Protein AF-A0A2W5TBQ1-F1 (afdb_monomer)

Foldseek 3Di:
DEEEFAQQQLEPVVLVVCLVDPDPVVCVVVVHDRSVCRRHPPDCLVPPVPPSHAHRPPHQAYEYENDADCDWDDGHRYIYQRPPCVNPVDHGDDDPVVD

Sequence (99 aa):
GFVHGHIEQNNWDEFKSILNNFDQAQHIIKKERLPIELAMWGRDRLDEENQQYAHVSGVDAVIMGHTVTQRPCKRDNCYWIDTGAVHWGTMTILDLSLI

Secondary structure (DSSP, 8-state):
-EEES--TTSBHHHHHHHHHH--HHHHHHHTPPPHHHHHHH--GGG-TT-TT----BT-SEEEE-SS--SS-EEETTEEE----HHHHS------GGG-

Nearest PDB structures (foldseek):
  1g5b-assembly2_B  TM=7.429E-01  e=5.067E-05  Lambdavirus lambda
  8dzk-assembly5_E  TM=2.682E-01  e=1.601E+00  Entamoeba histolytica
  5k78-assembly3_C  TM=2.591E-01  e=2.231E+00  Entamoeba histolytica
  5uki-assembly1_A  TM=2.673E-01  e=3.795E+00  Entamoeba histolytica
  4pei-assembly1_A  TM=2.666E-01  e=3.551E+00  Entamoeba histolytica

InterPro domains:
  IPR029052 Metallo-dependent phosphatase-like [G3DSA:3.60.21.10] (1-97)
  IPR029052 Metallo-dependent phosphatase-like [SSF56300] (2-96)

Organism: Acinetobacter johnsonii (NCBI:txid40214)

Radius of gyration: 14.41 Å; Cα contacts (8 Å, |Δi|>4): 150; chains: 1; bounding box: 35×37×30 Å

pLDDT: mean 94.77, s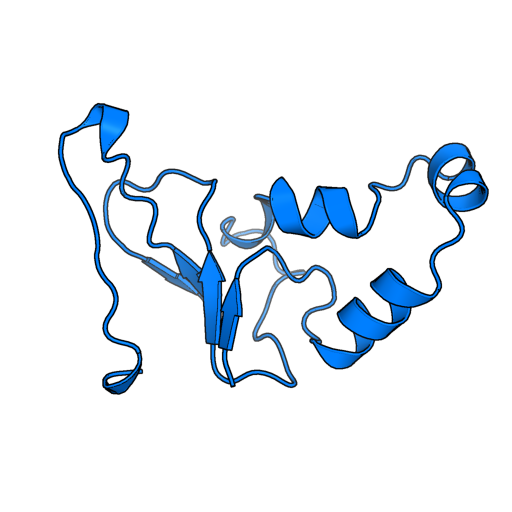td 3.7, range [83.88, 98.56]

Mean predicted aligned error: 3.13 Å

Solvent-accessible surface area (backbone atoms only — not comparable to full-atom values): 5968 Å² total; per-residue (Å²): 98,74,48,78,41,42,70,86,72,33,29,49,64,58,41,51,50,47,63,74,66,65,55,69,68,59,31,60,74,72,69,47,81,50,62,68,52,36,26,70,68,57,62,66,77,73,41,84,82,48,76,89,56,64,58,44,42,89,41,68,35,32,41,31,54,88,56,70,35,95,54,75,48,74,56,79,41,36,36,38,46,29,33,36,39,93,80,71,70,41,77,64,82,84,68,70,90,79,109

Structure (mmCIF, N/CA/C/O backbone):
data_AF-A0A2W5TBQ1-F1
#
_entry.id   AF-A0A2W5TBQ1-F1
#
loop_
_atom_site.group_PDB
_atom_site.id
_atom_site.type_symbol
_atom_site.label_atom_id
_atom_site.label_alt_id
_atom_site.label_comp_id
_atom_site.label_asym_id
_atom_site.label_entity_id
_atom_site.label_seq_id
_atom_site.pdbx_PDB_ins_code
_atom_site.Cartn_x
_atom_site.Cartn_y
_atom_site.Cartn_z
_atom_site.occupancy
_atom_site.B_iso_or_equiv
_atom_site.auth_seq_id
_atom_site.auth_comp_id
_atom_site.auth_asym_id
_atom_site.auth_atom_id
_atom_site.pdbx_PDB_model_num
ATOM 1 N N . GLY A 1 1 ? -11.378 -8.664 -3.500 1.00 92.62 1 GLY A N 1
ATOM 2 C CA . GLY A 1 1 ? -11.006 -7.626 -4.481 1.00 92.62 1 GLY A CA 1
ATOM 3 C C . GLY A 1 1 ? -9.715 -6.946 -4.063 1.00 92.62 1 GLY A C 1
ATOM 4 O O . GLY A 1 1 ? -9.255 -7.180 -2.953 1.00 92.62 1 GLY A O 1
ATOM 5 N N . PHE A 1 2 ? -9.152 -6.092 -4.917 1.00 95.50 2 PHE A N 1
ATOM 6 C CA . PHE A 1 2 ? -7.928 -5.334 -4.630 1.00 95.50 2 PHE A CA 1
ATOM 7 C C . PHE A 1 2 ? -8.178 -3.825 -4.672 1.00 95.50 2 PHE A C 1
ATOM 9 O O . PHE A 1 2 ? -9.124 -3.363 -5.315 1.00 95.50 2 PHE A O 1
ATOM 16 N N . VAL A 1 3 ? -7.319 -3.062 -4.000 1.00 96.88 3 VAL A N 1
ATOM 17 C CA . VAL A 1 3 ? -7.342 -1.591 -4.002 1.00 96.88 3 VAL A CA 1
ATOM 18 C C . VAL A 1 3 ? -5.941 -1.031 -4.216 1.00 96.88 3 VAL A C 1
ATOM 20 O O . VAL A 1 3 ? -4.954 -1.721 -3.970 1.00 96.88 3 VAL A O 1
ATOM 23 N N . HIS A 1 4 ? -5.850 0.218 -4.671 1.00 96.88 4 HIS A N 1
ATOM 24 C CA . HIS A 1 4 ? -4.587 0.941 -4.793 1.00 96.88 4 HIS A CA 1
ATOM 25 C C . HIS A 1 4 ? -4.593 2.165 -3.879 1.00 96.88 4 HIS A C 1
ATOM 27 O O . HIS A 1 4 ? -5.509 2.983 -3.962 1.00 96.88 4 HIS A O 1
ATOM 33 N N . GLY A 1 5 ? -3.570 2.288 -3.034 1.00 96.44 5 GLY A N 1
ATOM 34 C CA . GLY A 1 5 ? -3.418 3.393 -2.086 1.00 96.44 5 GLY A CA 1
ATOM 35 C C . GLY A 1 5 ? -3.317 2.941 -0.631 1.00 96.44 5 GLY A C 1
ATOM 36 O O . GLY A 1 5 ? -3.571 1.786 -0.291 1.00 96.44 5 GLY A O 1
ATOM 37 N N . HIS A 1 6 ? -2.927 3.870 0.236 1.00 97.25 6 HIS A N 1
ATOM 38 C CA . HIS A 1 6 ? -2.736 3.609 1.659 1.00 97.25 6 HIS A CA 1
ATOM 39 C C . HIS A 1 6 ? -4.080 3.509 2.398 1.00 97.25 6 HIS A C 1
ATOM 41 O O . HIS A 1 6 ? -4.837 4.473 2.463 1.00 97.25 6 HIS A O 1
ATOM 47 N N . ILE A 1 7 ? -4.356 2.365 3.027 1.00 97.69 7 ILE A N 1
ATOM 48 C CA . ILE A 1 7 ? -5.534 2.195 3.892 1.00 97.69 7 ILE A CA 1
ATOM 49 C C . ILE A 1 7 ? -5.108 2.395 5.344 1.00 97.69 7 ILE A C 1
ATOM 51 O O . ILE A 1 7 ? -4.362 1.575 5.860 1.00 97.69 7 ILE A O 1
ATOM 55 N N . GLU A 1 8 ? -5.530 3.468 6.010 1.00 96.12 8 GLU A N 1
ATOM 56 C CA . GLU A 1 8 ? -5.023 3.806 7.355 1.00 96.12 8 GLU A CA 1
ATOM 57 C C . GLU A 1 8 ? -5.566 2.855 8.443 1.00 96.12 8 GLU A C 1
ATOM 59 O O . GLU A 1 8 ? -4.813 2.374 9.284 1.00 96.12 8 GLU A O 1
ATOM 64 N N . GLN A 1 9 ? -6.853 2.497 8.386 1.00 96.69 9 GLN A N 1
ATOM 65 C CA . GLN A 1 9 ? -7.575 1.819 9.478 1.00 96.69 9 GLN A CA 1
ATOM 66 C C . GLN A 1 9 ? -7.368 0.292 9.575 1.00 96.69 9 GLN A C 1
ATOM 68 O O . GLN A 1 9 ? -8.019 -0.362 10.380 1.00 96.6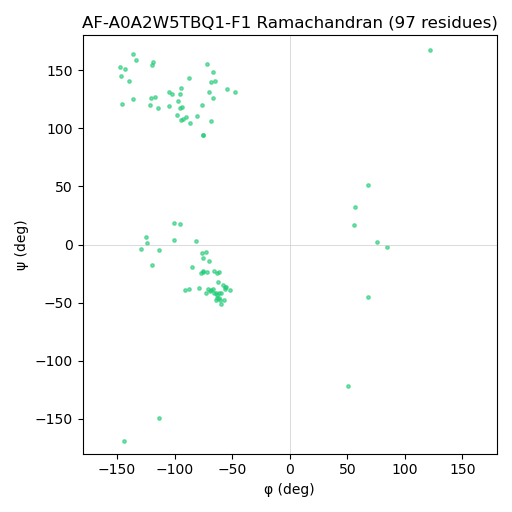9 9 GLN A O 1
ATOM 73 N N . ASN A 1 10 ? -6.525 -0.327 8.738 1.00 98.00 10 ASN A N 1
ATOM 74 C CA . ASN A 1 10 ? -6.467 -1.800 8.581 1.00 98.00 10 ASN A CA 1
ATOM 75 C C . ASN A 1 10 ? -7.829 -2.449 8.212 1.00 98.00 10 ASN A C 1
ATOM 77 O O . ASN A 1 10 ? -8.016 -3.664 8.325 1.00 98.00 10 ASN A O 1
ATOM 81 N N . ASN A 1 11 ? -8.793 -1.656 7.744 1.00 98.31 11 ASN A N 1
ATOM 82 C CA . ASN A 1 11 ? -10.113 -2.112 7.337 1.00 98.31 11 ASN A CA 1
ATOM 83 C C . ASN A 1 11 ? -10.610 -1.265 6.162 1.00 98.31 11 ASN A C 1
ATOM 85 O O . ASN A 1 11 ? -10.721 -0.042 6.255 1.00 98.31 11 ASN A O 1
ATOM 89 N N . TRP A 1 12 ?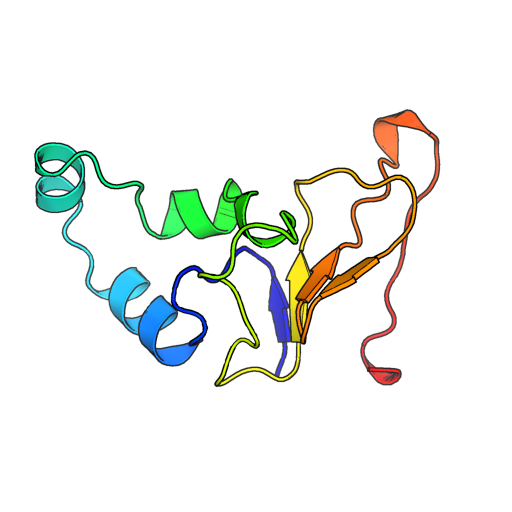 -10.889 -1.923 5.040 1.00 97.88 12 TRP A N 1
ATOM 90 C CA . TRP A 1 12 ? -11.324 -1.265 3.814 1.00 97.88 12 TRP A CA 1
ATOM 91 C C . TRP A 1 12 ? -12.708 -0.623 3.932 1.00 97.88 12 TRP A C 1
ATOM 93 O O . TRP A 1 12 ? -12.937 0.464 3.399 1.00 97.88 12 TRP A O 1
ATOM 103 N N . ASP A 1 13 ? -13.639 -1.273 4.623 1.00 97.38 13 ASP A N 1
ATOM 104 C CA . ASP A 1 13 ? -14.990 -0.748 4.800 1.00 97.38 13 ASP A CA 1
ATOM 105 C C . ASP A 1 13 ? -15.002 0.455 5.744 1.00 97.38 13 ASP A C 1
ATOM 107 O O . ASP A 1 13 ? -15.679 1.447 5.463 1.00 97.38 13 ASP A O 1
ATOM 111 N N . GLU A 1 14 ? -14.189 0.421 6.799 1.00 97.25 14 GLU A N 1
ATOM 112 C CA . GLU A 1 14 ? -13.995 1.561 7.697 1.00 97.25 14 GLU A CA 1
ATOM 113 C C . GLU A 1 14 ? -13.361 2.746 6.964 1.00 97.25 14 GLU A C 1
ATOM 115 O O . GLU A 1 14 ? -13.888 3.858 7.021 1.00 97.25 14 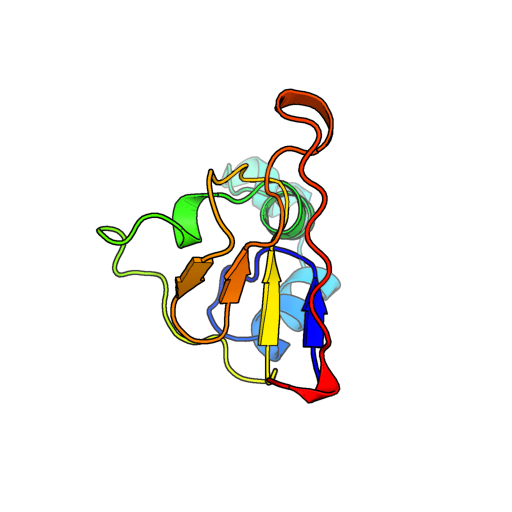GLU A O 1
ATOM 120 N N . PHE A 1 15 ? -12.295 2.503 6.195 1.00 96.75 15 PHE A N 1
ATOM 121 C CA . PHE A 1 15 ? -11.664 3.539 5.383 1.00 96.75 15 PHE A CA 1
ATOM 122 C C . PHE A 1 15 ? -12.659 4.177 4.403 1.00 96.75 15 PHE A C 1
ATOM 124 O O . PHE A 1 15 ? -12.756 5.402 4.344 1.00 96.75 15 PHE A O 1
ATOM 131 N N . LYS A 1 16 ? -13.449 3.378 3.669 1.00 95.75 16 LYS A N 1
ATOM 132 C CA . LYS A 1 16 ? -14.503 3.902 2.778 1.00 95.75 16 LYS A CA 1
ATOM 133 C C . LYS A 1 16 ? -15.538 4.723 3.538 1.00 95.75 16 LYS A C 1
ATOM 135 O O . LYS A 1 16 ? -15.990 5.748 3.034 1.00 95.75 16 LYS A O 1
ATOM 140 N N . SER A 1 17 ? -15.942 4.268 4.721 1.00 96.38 17 SER A N 1
ATOM 141 C CA . SER A 1 17 ? -16.901 4.992 5.554 1.00 96.38 17 SER A CA 1
ATOM 142 C C . SER A 1 17 ? -16.361 6.370 5.932 1.00 96.38 17 SER A C 1
ATOM 144 O O . SER A 1 17 ? -17.046 7.371 5.729 1.00 96.38 17 SER A O 1
ATOM 146 N N . ILE A 1 18 ? -15.110 6.444 6.390 1.00 94.00 18 ILE A N 1
ATOM 147 C CA . ILE A 1 18 ? -14.448 7.709 6.723 1.00 94.00 18 ILE A CA 1
ATOM 148 C C . ILE A 1 18 ? -14.305 8.580 5.470 1.00 94.00 18 ILE A C 1
ATOM 150 O O . ILE A 1 18 ? -14.666 9.753 5.492 1.00 94.00 18 ILE A O 1
ATOM 154 N N . LEU A 1 19 ? -13.853 8.010 4.352 1.00 92.81 19 LEU A N 1
ATOM 155 C CA . LEU A 1 19 ? -13.687 8.726 3.088 1.00 92.81 19 LEU A CA 1
ATOM 156 C C . LEU A 1 19 ? -14.994 9.359 2.580 1.00 92.81 19 LEU A C 1
ATOM 158 O O . LEU A 1 19 ? -14.960 10.439 2.001 1.00 92.81 19 LEU A O 1
ATOM 162 N N . ASN A 1 20 ? -16.138 8.710 2.797 1.00 93.75 20 ASN A N 1
ATOM 163 C CA . ASN A 1 20 ? -17.436 9.215 2.345 1.00 93.75 20 ASN A CA 1
ATOM 164 C C . ASN A 1 20 ? -18.087 10.209 3.317 1.00 93.75 20 ASN A C 1
ATOM 166 O O . ASN A 1 20 ? -18.990 10.936 2.910 1.00 93.75 20 ASN A O 1
ATOM 170 N N . ASN A 1 21 ? -17.669 10.225 4.585 1.00 92.62 21 ASN A N 1
ATOM 171 C CA . ASN A 1 21 ? -18.360 10.961 5.649 1.00 92.62 21 ASN A CA 1
ATOM 172 C C . ASN A 1 21 ? -17.463 11.950 6.410 1.00 92.62 21 ASN A C 1
ATOM 174 O O . ASN A 1 21 ? -17.898 12.500 7.422 1.00 92.62 21 ASN A O 1
ATOM 178 N N . PHE A 1 22 ? -16.216 12.169 5.982 1.00 88.19 22 PHE A N 1
ATOM 179 C CA . PHE A 1 22 ? -15.315 13.070 6.698 1.00 88.19 22 PHE A CA 1
ATOM 180 C C . PHE A 1 22 ? -15.765 14.533 6.597 1.00 88.19 22 PHE A C 1
ATOM 182 O O . PHE A 1 22 ? -16.161 15.022 5.539 1.00 88.19 22 PHE A O 1
ATOM 189 N N . ASP A 1 23 ? -15.636 15.254 7.709 1.00 90.38 23 ASP A N 1
ATOM 190 C CA . ASP A 1 23 ? -15.806 16.703 7.755 1.00 90.38 23 ASP A CA 1
ATOM 191 C C . ASP A 1 23 ? -14.432 17.368 7.613 1.00 90.38 23 ASP A C 1
ATOM 193 O O . ASP A 1 23 ? -13.603 17.354 8.529 1.00 90.38 23 ASP A O 1
ATOM 197 N N . GLN A 1 24 ? -14.187 17.965 6.446 1.00 85.94 24 GLN A N 1
ATOM 198 C CA . GLN A 1 24 ? -12.917 18.619 6.139 1.00 85.94 24 GLN A CA 1
ATOM 199 C C . GLN A 1 24 ? -12.551 19.710 7.159 1.00 85.94 24 GLN A C 1
ATOM 201 O O . GLN A 1 24 ? -11.381 19.832 7.525 1.00 85.94 24 GLN A O 1
ATOM 206 N N . ALA A 1 25 ? -13.524 20.484 7.650 1.00 85.12 25 ALA A N 1
ATOM 207 C CA . ALA A 1 25 ? -13.268 21.549 8.613 1.00 85.12 25 ALA A CA 1
ATOM 208 C C . ALA A 1 25 ? -12.849 20.975 9.972 1.00 85.12 25 ALA A C 1
ATOM 210 O O . ALA A 1 25 ? -11.909 21.481 10.590 1.00 85.12 25 ALA A O 1
ATOM 211 N N . GLN A 1 26 ? -13.481 19.884 10.417 1.00 86.00 26 GLN A N 1
ATOM 212 C CA . GLN A 1 26 ? -13.082 19.211 11.656 1.00 86.00 26 GLN A CA 1
ATOM 213 C C . GLN A 1 26 ? -11.675 18.617 11.575 1.00 86.00 26 GLN A C 1
ATOM 215 O O . GLN A 1 26 ? -10.910 18.769 12.529 1.00 86.00 26 GLN A O 1
ATOM 220 N N . HIS A 1 27 ? -11.308 17.999 10.449 1.00 86.06 27 HIS A N 1
ATOM 221 C CA . HIS A 1 27 ? -9.951 17.476 10.252 1.00 86.06 27 HIS A CA 1
ATOM 222 C C . HIS A 1 27 ? -8.897 18.590 10.298 1.00 86.06 27 HIS A C 1
ATOM 224 O O . HIS A 1 27 ? -7.873 18.437 10.964 1.00 86.06 27 HIS A O 1
ATOM 230 N N . ILE A 1 28 ? -9.175 19.74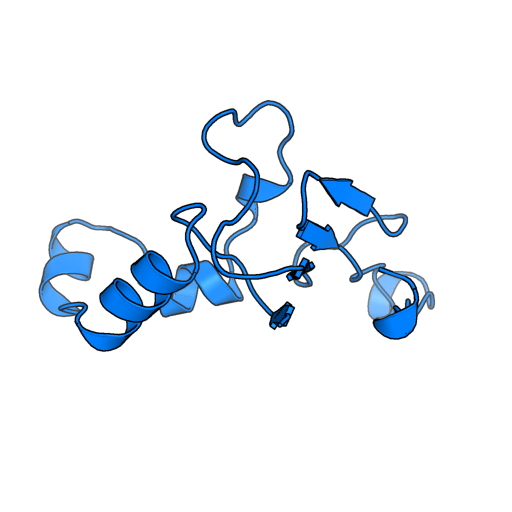6 9.681 1.00 83.88 28 ILE A N 1
ATOM 231 C CA . ILE A 1 28 ? -8.286 20.918 9.733 1.00 83.88 28 ILE A CA 1
ATOM 232 C C . ILE A 1 28 ? -8.114 21.414 11.174 1.00 83.88 28 ILE A C 1
ATOM 234 O O . ILE A 1 28 ? -6.989 21.662 11.609 1.00 83.88 28 ILE A O 1
ATOM 238 N N . ILE A 1 29 ? -9.207 21.526 11.936 1.00 86.75 29 ILE A N 1
ATOM 239 C CA . ILE A 1 29 ? -9.168 21.980 13.337 1.00 86.75 29 ILE A CA 1
ATOM 240 C C . ILE A 1 29 ? -8.362 21.007 14.209 1.00 86.75 29 ILE A C 1
ATOM 242 O O . ILE A 1 29 ? -7.545 21.442 15.022 1.00 86.75 29 ILE A O 1
ATOM 246 N N . LYS A 1 30 ? -8.561 19.697 14.022 1.00 87.75 30 LYS A N 1
ATOM 247 C CA . LYS A 1 30 ? -7.839 18.638 14.746 1.00 87.75 30 LYS A CA 1
ATOM 248 C C . LYS A 1 30 ? -6.407 18.4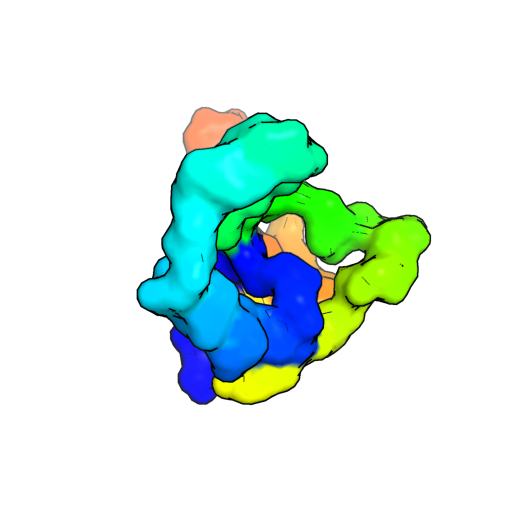17 14.249 1.00 87.75 30 LYS A C 1
ATOM 250 O O . LYS A 1 30 ? -5.660 17.691 14.897 1.00 87.75 30 LYS A O 1
ATOM 255 N N . LYS A 1 31 ? -6.008 19.066 13.148 1.00 84.81 31 LYS A N 1
ATOM 256 C CA . LYS A 1 31 ? -4.721 18.870 12.455 1.00 84.81 31 LYS A CA 1
ATOM 257 C C . LYS A 1 31 ? -4.480 17.417 12.028 1.00 84.81 31 LYS A C 1
ATOM 259 O O . LYS A 1 31 ? -3.343 16.952 11.998 1.00 84.81 31 LYS A O 1
ATOM 264 N N . GLU A 1 32 ? -5.549 16.707 11.698 1.00 87.56 32 GLU A N 1
ATOM 265 C CA . GLU A 1 32 ? -5.486 15.345 11.176 1.00 87.56 32 GLU A CA 1
ATOM 266 C C . GLU A 1 32 ? -5.337 15.388 9.652 1.00 87.56 32 GLU A C 1
ATOM 268 O O . GLU A 1 32 ? -5.931 16.240 8.985 1.00 87.56 32 GLU A O 1
ATOM 273 N N . ARG A 1 33 ? -4.558 14.461 9.084 1.00 87.69 33 ARG A N 1
ATOM 274 C CA . ARG A 1 33 ? -4.463 14.323 7.623 1.00 87.69 33 ARG A CA 1
ATOM 275 C C . ARG A 1 33 ? -5.814 13.889 7.067 1.00 87.69 33 ARG A C 1
ATOM 277 O O . ARG A 1 33 ? -6.495 13.052 7.662 1.00 87.69 33 ARG A O 1
ATOM 284 N N . LEU A 1 34 ? -6.187 14.438 5.914 1.00 92.62 34 LEU A N 1
ATOM 285 C CA . LEU A 1 34 ? -7.437 14.051 5.264 1.00 92.62 34 LEU A CA 1
ATOM 286 C C . LEU A 1 34 ? -7.352 12.590 4.789 1.00 92.62 34 LEU A C 1
ATOM 288 O O . LEU A 1 34 ? -6.280 12.159 4.357 1.00 92.62 34 LEU A O 1
ATOM 292 N N . PRO A 1 35 ? -8.464 11.834 4.765 1.00 92.25 35 PRO A N 1
ATOM 293 C CA . PRO A 1 35 ? -8.460 10.445 4.292 1.00 92.25 35 PRO A CA 1
ATOM 294 C C . PRO A 1 35 ? -7.892 10.288 2.873 1.00 92.25 35 PRO A C 1
ATOM 296 O O . PRO A 1 35 ? -7.161 9.342 2.588 1.00 92.25 35 PRO A O 1
ATOM 299 N N . ILE A 1 36 ? -8.169 11.261 1.998 1.00 93.19 36 ILE A N 1
ATOM 300 C CA . ILE A 1 36 ? -7.637 11.319 0.627 1.00 93.19 36 ILE A CA 1
ATOM 301 C C . ILE A 1 36 ? -6.116 11.526 0.636 1.00 93.19 36 ILE A C 1
ATOM 303 O O . ILE A 1 36 ? -5.394 10.889 -0.129 1.00 93.19 36 ILE A O 1
ATOM 307 N N . GLU A 1 37 ? -5.610 12.392 1.517 1.00 94.31 37 GLU A N 1
ATOM 308 C CA . GLU A 1 37 ? -4.171 12.626 1.637 1.00 94.31 37 GLU A CA 1
ATOM 309 C C . GLU A 1 37 ? -3.446 11.408 2.192 1.00 94.31 37 GLU A C 1
ATOM 311 O O . GLU A 1 37 ? -2.352 11.098 1.726 1.00 94.31 37 GLU A O 1
ATOM 316 N N . LEU A 1 38 ? -4.045 10.710 3.157 1.00 94.44 38 LEU A N 1
ATOM 317 C CA . LEU A 1 38 ? -3.504 9.456 3.666 1.00 94.44 38 LEU A CA 1
ATOM 318 C C . LEU A 1 38 ? -3.409 8.435 2.535 1.00 94.44 38 LEU A C 1
ATOM 320 O O . LEU A 1 38 ? -2.314 7.944 2.276 1.00 94.44 38 LEU A O 1
ATOM 324 N N . ALA A 1 39 ? -4.494 8.215 1.788 1.00 96.06 39 ALA A N 1
ATOM 325 C CA . ALA A 1 39 ? -4.524 7.261 0.680 1.00 96.06 39 ALA A CA 1
ATOM 326 C C . ALA A 1 39 ? -3.460 7.514 -0.395 1.00 96.06 39 ALA A C 1
ATOM 328 O O . ALA A 1 39 ? -2.902 6.558 -0.938 1.00 96.06 39 ALA A O 1
ATOM 329 N N . MET A 1 40 ? -3.165 8.783 -0.687 1.00 96.19 40 MET A N 1
ATOM 330 C CA . MET A 1 40 ? -2.197 9.179 -1.713 1.00 96.19 40 MET A CA 1
ATOM 331 C C . MET A 1 40 ? -0.752 9.272 -1.204 1.00 96.19 40 MET A C 1
ATOM 333 O O . MET A 1 40 ? 0.176 8.936 -1.937 1.00 96.19 40 MET A O 1
ATOM 337 N N . TRP A 1 41 ? -0.551 9.761 0.022 1.00 96.69 41 TRP A N 1
ATOM 338 C CA . TRP A 1 41 ? 0.750 10.237 0.514 1.00 96.69 41 TRP A CA 1
ATOM 339 C C . TRP A 1 41 ? 1.218 9.551 1.804 1.00 96.69 41 TRP A C 1
ATOM 341 O O . TRP A 1 41 ? 2.259 9.923 2.354 1.00 96.69 41 TRP A O 1
ATOM 351 N N . GLY A 1 42 ? 0.454 8.605 2.347 1.00 95.31 42 GLY A N 1
ATOM 352 C CA . GLY A 1 42 ? 0.834 7.851 3.538 1.00 95.31 42 GLY A CA 1
ATOM 353 C C . GLY A 1 42 ? 1.986 6.886 3.246 1.00 95.31 42 GLY A C 1
ATOM 354 O O . GLY A 1 42 ? 1.918 6.101 2.299 1.00 95.31 42 GLY A O 1
ATOM 355 N N . ARG A 1 43 ? 3.029 6.894 4.084 1.00 96.62 43 ARG A N 1
ATOM 356 C CA . ARG A 1 43 ? 4.224 6.035 3.924 1.00 96.62 43 ARG A CA 1
ATOM 357 C C . ARG A 1 43 ? 4.463 5.089 5.101 1.00 96.62 43 ARG A C 1
ATOM 359 O O . ARG A 1 43 ? 5.149 4.084 4.939 1.00 96.62 43 ARG A O 1
ATOM 366 N N . ASP A 1 44 ? 3.843 5.384 6.236 1.00 96.06 44 ASP A N 1
ATOM 367 C CA . ASP A 1 44 ? 4.189 4.834 7.549 1.00 96.06 44 ASP A CA 1
ATOM 368 C C . ASP A 1 44 ? 3.933 3.322 7.660 1.00 96.06 44 ASP A C 1
ATOM 370 O O . ASP A 1 44 ? 4.599 2.626 8.413 1.00 96.06 44 ASP A O 1
ATOM 374 N N . ARG A 1 45 ? 3.038 2.776 6.827 1.00 97.00 45 ARG A N 1
ATOM 375 C CA . ARG A 1 45 ? 2.731 1.339 6.760 1.00 97.00 45 ARG A CA 1
ATOM 376 C C . ARG A 1 45 ? 3.913 0.461 6.334 1.00 97.00 45 ARG A C 1
ATOM 378 O O . ARG A 1 45 ? 3.923 -0.728 6.654 1.00 97.00 45 ARG A O 1
ATOM 385 N N . LEU A 1 46 ? 4.895 1.004 5.609 1.00 96.62 46 LEU A N 1
ATOM 386 C CA . LEU A 1 46 ? 6.085 0.234 5.225 1.00 96.62 46 LEU A CA 1
ATOM 387 C C . LEU A 1 46 ? 7.059 0.039 6.399 1.00 96.62 46 LEU A C 1
ATOM 389 O O . LEU A 1 46 ? 7.829 -0.914 6.382 1.00 96.62 46 LEU A O 1
ATOM 393 N N . ASP A 1 47 ? 7.021 0.913 7.406 1.00 96.12 47 ASP A N 1
ATOM 394 C CA . ASP A 1 47 ? 7.906 0.841 8.568 1.00 96.12 47 ASP A CA 1
ATOM 395 C C . ASP A 1 47 ? 7.570 -0.381 9.437 1.00 96.12 47 ASP A C 1
ATOM 397 O O . ASP A 1 47 ? 6.547 -0.402 10.124 1.00 96.12 47 ASP A O 1
ATOM 401 N N . GLU A 1 48 ? 8.423 -1.407 9.397 1.00 93.56 48 GLU A N 1
ATOM 402 C CA . GLU A 1 48 ? 8.251 -2.663 10.139 1.00 93.56 48 GLU A CA 1
ATOM 403 C C . GLU A 1 48 ? 8.223 -2.463 11.662 1.00 93.56 48 GLU A C 1
ATOM 405 O O . GLU A 1 48 ? 7.619 -3.274 12.369 1.00 93.56 48 GLU A O 1
ATOM 410 N N . GLU A 1 49 ? 8.807 -1.378 12.179 1.00 96.56 49 GLU A N 1
ATOM 411 C CA . GLU A 1 49 ? 8.766 -1.060 13.608 1.00 96.56 49 GLU A CA 1
ATOM 412 C C . GLU A 1 49 ? 7.406 -0.482 14.021 1.00 96.56 49 GLU A C 1
ATOM 414 O O . GLU A 1 49 ? 6.979 -0.652 15.168 1.00 96.56 49 GLU A O 1
ATOM 419 N N . ASN A 1 50 ? 6.664 0.115 13.084 1.00 96.81 50 ASN A N 1
ATOM 420 C CA . ASN A 1 50 ? 5.339 0.658 13.343 1.00 96.81 50 ASN A CA 1
ATOM 421 C C . ASN A 1 50 ? 4.282 -0.458 13.453 1.00 96.81 50 ASN A C 1
ATOM 423 O O . ASN A 1 50 ? 3.695 -0.911 12.464 1.00 96.81 50 ASN A O 1
ATOM 427 N N . GLN A 1 51 ? 4.020 -0.883 14.692 1.00 96.00 51 GLN A N 1
ATOM 428 C CA . GLN A 1 51 ? 3.083 -1.963 15.029 1.00 96.00 51 GLN A CA 1
ATOM 429 C C . GLN A 1 51 ? 1.598 -1.588 14.867 1.00 96.00 51 GLN A C 1
ATOM 431 O O . GLN A 1 51 ? 0.741 -2.459 15.002 1.00 96.00 51 GLN A O 1
ATOM 436 N N . GLN A 1 52 ? 1.262 -0.322 14.576 1.00 96.62 52 GLN A N 1
ATOM 437 C CA . GLN A 1 52 ? -0.123 0.079 14.278 1.00 96.62 52 GLN A CA 1
ATOM 438 C C . GLN A 1 52 ? -0.645 -0.619 13.015 1.00 96.62 52 GLN A C 1
ATOM 440 O O . GLN A 1 52 ? -1.842 -0.889 12.884 1.00 96.62 52 GLN A O 1
ATOM 445 N N . TYR A 1 53 ? 0.248 -0.892 12.065 1.00 97.69 53 TYR A N 1
ATOM 446 C CA . TYR A 1 53 ? -0.119 -1.410 10.759 1.00 97.69 53 TYR A CA 1
ATOM 447 C C . TYR A 1 53 ? -0.015 -2.930 10.692 1.00 97.69 53 TYR A C 1
ATOM 449 O O . TYR A 1 53 ? 1.010 -3.528 11.023 1.00 97.69 53 TYR A O 1
ATOM 457 N N . ALA A 1 54 ? -1.096 -3.535 10.212 1.00 96.88 54 ALA A N 1
ATOM 458 C CA . ALA A 1 54 ? -1.245 -4.972 10.051 1.00 96.88 54 ALA A CA 1
ATOM 459 C C . ALA A 1 54 ? -2.066 -5.281 8.788 1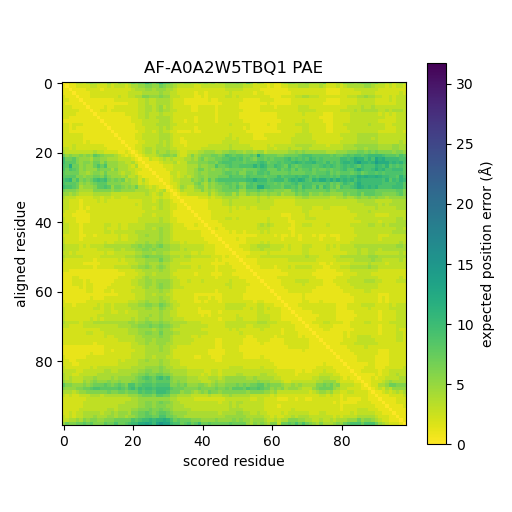.00 96.88 54 ALA A C 1
ATOM 461 O O . ALA A 1 54 ? -2.354 -4.394 7.975 1.00 96.88 54 ALA A O 1
ATOM 462 N N . HIS A 1 55 ? -2.479 -6.538 8.642 1.00 98.25 55 HIS A N 1
ATOM 463 C CA . HIS A 1 55 ? -3.383 -6.988 7.588 1.00 98.25 55 HIS A CA 1
ATOM 464 C C . HIS A 1 55 ? -4.619 -6.087 7.435 1.00 98.25 55 HIS A C 1
ATOM 466 O O . HIS A 1 55 ? -5.310 -5.785 8.408 1.00 98.25 55 HIS A O 1
ATOM 472 N N . VAL A 1 56 ? -4.916 -5.689 6.195 1.00 98.50 56 VAL A N 1
ATOM 473 C CA . VAL A 1 56 ? -6.078 -4.865 5.855 1.00 98.50 56 VAL A CA 1
ATOM 474 C C . VAL A 1 56 ? -7.271 -5.761 5.545 1.00 98.50 56 VAL A C 1
ATOM 476 O O . VAL A 1 56 ? -7.316 -6.414 4.508 1.00 98.50 56 VAL A O 1
ATOM 479 N N . SER A 1 57 ? -8.259 -5.762 6.430 1.00 98.56 57 SER A N 1
ATOM 480 C CA . SER A 1 57 ? -9.506 -6.512 6.262 1.00 98.56 57 SER A CA 1
ATOM 481 C C . SER A 1 57 ? -10.427 -5.912 5.185 1.00 98.56 57 SER A C 1
ATOM 483 O O . SER A 1 57 ? -10.365 -4.721 4.880 1.00 98.56 57 SER A O 1
ATOM 485 N N . GLY A 1 58 ? -11.298 -6.744 4.599 1.00 98.00 58 GLY A N 1
ATOM 486 C CA . GLY A 1 58 ? -12.283 -6.334 3.582 1.00 98.00 58 GLY A CA 1
ATOM 487 C C . GLY A 1 58 ? -11.754 -6.282 2.139 1.00 98.00 58 GLY A C 1
ATOM 488 O O . GLY A 1 58 ? -12.523 -6.011 1.215 1.00 98.00 58 GLY A O 1
ATOM 489 N N . VAL A 1 59 ? -10.466 -6.569 1.927 1.00 97.69 59 VAL A N 1
ATOM 490 C CA . VAL A 1 59 ? -9.807 -6.689 0.614 1.00 97.69 59 VAL A CA 1
ATOM 491 C C . VAL A 1 59 ? -8.773 -7.812 0.640 1.00 97.69 59 VAL A C 1
ATOM 493 O O . VAL A 1 59 ? -8.174 -8.085 1.675 1.00 97.69 59 VAL A O 1
ATOM 496 N N . ASP A 1 60 ? -8.536 -8.439 -0.510 1.00 97.31 60 ASP A N 1
ATOM 497 C CA . ASP A 1 60 ? -7.555 -9.524 -0.630 1.00 97.31 60 ASP A CA 1
ATOM 498 C C . ASP A 1 60 ? -6.132 -8.960 -0.712 1.00 97.31 60 ASP A C 1
ATOM 500 O O . ASP A 1 60 ? -5.212 -9.511 -0.114 1.00 97.31 60 ASP A O 1
ATOM 504 N N . ALA A 1 61 ? -5.958 -7.825 -1.403 1.00 97.69 61 ALA A N 1
ATOM 505 C CA . ALA A 1 61 ? -4.669 -7.163 -1.572 1.00 97.69 61 ALA A CA 1
ATOM 506 C C . ALA A 1 61 ? -4.790 -5.632 -1.639 1.00 97.69 61 ALA A C 1
ATOM 508 O O . ALA A 1 61 ? -5.727 -5.079 -2.226 1.00 97.69 61 ALA A O 1
ATOM 509 N N . VAL A 1 62 ? -3.787 -4.951 -1.091 1.00 98.25 62 VAL A N 1
ATOM 510 C CA . VAL A 1 62 ? -3.585 -3.503 -1.197 1.00 98.25 62 VAL A CA 1
ATOM 511 C C . VAL A 1 62 ? -2.308 -3.256 -1.993 1.00 98.25 62 VAL A C 1
ATOM 513 O O . VAL A 1 62 ? -1.219 -3.654 -1.584 1.00 98.25 62 VAL A O 1
ATOM 516 N N . ILE A 1 63 ? -2.430 -2.607 -3.145 1.00 98.06 63 ILE A N 1
ATOM 517 C CA . ILE A 1 63 ? -1.303 -2.316 -4.028 1.00 98.06 63 ILE A CA 1
ATOM 518 C C . ILE A 1 63 ? -0.795 -0.909 -3.730 1.00 98.06 63 ILE A C 1
ATOM 520 O O . ILE A 1 63 ? -1.501 0.081 -3.911 1.00 98.06 63 ILE A O 1
ATOM 524 N N . MET A 1 64 ? 0.450 -0.820 -3.290 1.00 97.75 64 MET A N 1
ATOM 525 C CA . MET A 1 64 ? 1.112 0.393 -2.838 1.00 97.75 64 MET A CA 1
ATOM 526 C C . MET A 1 64 ? 2.104 0.884 -3.897 1.00 97.75 64 MET A C 1
ATOM 528 O O . MET A 1 64 ? 2.933 0.130 -4.411 1.00 97.75 64 MET A O 1
ATOM 532 N N . GLY A 1 65 ? 2.021 2.176 -4.206 1.00 95.56 65 GLY A N 1
ATOM 533 C CA . GLY A 1 65 ? 3.069 2.920 -4.904 1.00 95.56 65 GLY A CA 1
ATOM 534 C C . GLY A 1 65 ? 3.677 3.966 -3.973 1.00 95.56 65 GLY A C 1
ATOM 535 O O . GLY A 1 65 ? 3.662 3.783 -2.756 1.00 95.56 65 GLY A O 1
ATOM 536 N N . HIS A 1 66 ? 4.133 5.086 -4.541 1.00 96.69 66 HIS A N 1
ATOM 537 C CA . HIS A 1 66 ? 4.544 6.317 -3.848 1.00 96.69 66 HIS A CA 1
ATOM 538 C C . HIS A 1 66 ? 5.823 6.224 -2.991 1.00 96.69 66 HIS A C 1
ATOM 540 O O . HIS A 1 66 ? 6.685 7.112 -3.030 1.00 96.69 66 HIS A O 1
ATOM 546 N N . THR A 1 67 ? 5.963 5.170 -2.193 1.00 96.50 67 THR A N 1
ATOM 547 C CA . THR A 1 67 ? 7.203 4.819 -1.507 1.00 96.50 67 THR A CA 1
ATOM 548 C C . THR A 1 67 ? 8.052 3.967 -2.430 1.00 96.50 67 THR A C 1
ATOM 550 O O . THR A 1 67 ? 7.770 2.789 -2.631 1.00 96.50 67 THR A O 1
ATOM 553 N N . VAL A 1 68 ? 9.093 4.592 -2.983 1.00 96.56 68 VAL A N 1
ATOM 554 C CA . VAL A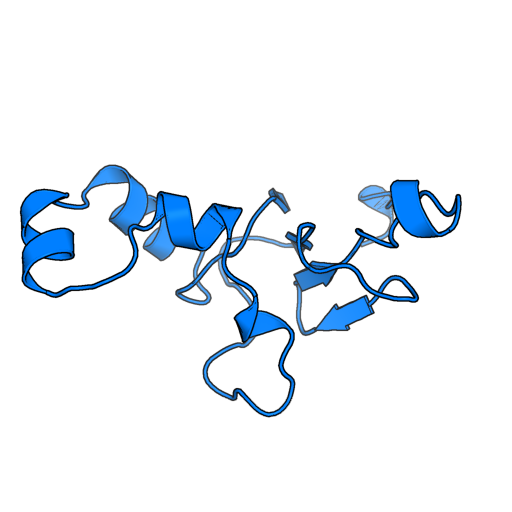 1 68 ? 10.072 3.936 -3.849 1.00 96.56 68 VAL A CA 1
ATOM 555 C C . VAL A 1 68 ? 10.869 2.921 -3.035 1.00 96.56 68 VAL A C 1
ATOM 557 O O . VAL A 1 68 ? 11.468 3.254 -2.011 1.00 96.56 68 VAL A O 1
ATOM 560 N N . THR A 1 69 ? 10.903 1.685 -3.515 1.00 95.69 69 THR A N 1
ATOM 561 C CA . THR A 1 69 ? 11.644 0.561 -2.932 1.00 95.69 69 THR A CA 1
ATOM 562 C C . THR A 1 69 ? 12.670 0.037 -3.939 1.00 95.69 69 THR A C 1
ATOM 564 O O . THR A 1 69 ? 12.516 0.207 -5.142 1.00 95.69 69 THR A O 1
ATOM 567 N N . GLN A 1 70 ? 13.755 -0.590 -3.477 1.00 94.19 70 GLN A N 1
ATOM 568 C CA . GLN A 1 70 ? 14.786 -1.136 -4.384 1.00 94.19 70 GLN A CA 1
ATOM 569 C C . GLN A 1 70 ? 14.347 -2.436 -5.077 1.00 94.19 70 GLN A C 1
ATOM 571 O O . GLN A 1 70 ? 14.869 -2.810 -6.123 1.00 94.19 70 GLN A O 1
ATOM 576 N N . ARG A 1 71 ? 13.392 -3.145 -4.476 1.00 95.50 71 ARG A N 1
ATOM 577 C CA . ARG A 1 71 ? 12.802 -4.386 -4.977 1.00 95.50 71 ARG A CA 1
ATOM 578 C C . ARG A 1 71 ? 11.343 -4.436 -4.539 1.00 95.50 71 ARG A C 1
ATOM 580 O O . ARG A 1 71 ? 11.058 -3.901 -3.465 1.00 95.50 71 ARG A O 1
ATOM 587 N N . PRO A 1 72 ? 10.458 -5.122 -5.283 1.00 96.12 72 PRO A N 1
ATOM 588 C CA . PRO A 1 72 ? 9.096 -5.334 -4.827 1.00 96.12 72 PRO A CA 1
ATOM 589 C C . PRO A 1 72 ? 9.117 -5.981 -3.443 1.00 96.12 72 PRO A C 1
ATOM 591 O O . PRO A 1 72 ? 9.887 -6.918 -3.193 1.00 96.12 72 PRO A O 1
ATOM 594 N N . CYS A 1 73 ? 8.303 -5.467 -2.532 1.00 96.69 73 CYS A N 1
ATOM 595 C CA . CYS A 1 73 ? 8.206 -5.996 -1.179 1.00 96.69 73 CYS A CA 1
ATOM 596 C C . CYS A 1 73 ? 6.751 -6.104 -0.735 1.00 96.69 73 CYS A C 1
ATOM 598 O O . CYS A 1 73 ? 5.835 -5.563 -1.358 1.00 96.69 73 CYS A O 1
ATOM 600 N N . LYS A 1 74 ? 6.544 -6.871 0.333 1.00 96.62 74 LYS A N 1
ATOM 601 C CA . LYS A 1 74 ? 5.229 -7.189 0.871 1.00 96.62 74 LYS A CA 1
ATOM 602 C C . LYS A 1 74 ? 5.286 -7.158 2.391 1.00 96.62 74 LYS A C 1
ATOM 604 O O . LYS A 1 74 ? 6.237 -7.670 2.975 1.00 96.62 74 LYS A O 1
ATOM 609 N N . ARG A 1 75 ? 4.225 -6.634 2.994 1.00 97.06 75 ARG A N 1
ATOM 610 C CA . ARG A 1 75 ? 3.905 -6.740 4.420 1.00 97.06 75 ARG A CA 1
ATOM 611 C C . ARG A 1 75 ? 2.418 -7.045 4.528 1.00 97.06 75 ARG A C 1
ATOM 613 O O . ARG A 1 75 ? 1.608 -6.329 3.943 1.00 97.06 75 ARG A O 1
ATOM 620 N N . ASP A 1 76 ? 2.063 -8.119 5.224 1.00 97.31 76 ASP A N 1
ATOM 621 C CA . ASP A 1 76 ? 0.690 -8.631 5.292 1.00 97.31 76 ASP A CA 1
ATOM 622 C C . ASP A 1 76 ? 0.062 -8.804 3.903 1.00 97.31 76 ASP A C 1
ATOM 624 O O . ASP A 1 76 ? 0.610 -9.532 3.087 1.00 97.31 76 ASP A O 1
ATOM 628 N N . ASN A 1 77 ? -1.064 -8.160 3.597 1.00 97.69 77 ASN A N 1
ATOM 629 C CA . ASN A 1 77 ? -1.662 -8.143 2.260 1.00 97.69 77 ASN A CA 1
ATOM 630 C C . ASN A 1 77 ? -1.363 -6.853 1.472 1.00 97.69 77 ASN A C 1
ATOM 632 O O . ASN A 1 77 ? -2.049 -6.556 0.497 1.00 97.69 77 ASN A O 1
ATOM 636 N N . CYS A 1 78 ? -0.346 -6.087 1.871 1.00 98.12 78 CYS A N 1
ATOM 637 C CA . CYS A 1 78 ? 0.089 -4.866 1.197 1.00 98.12 78 CYS A CA 1
ATOM 638 C C . CYS A 1 78 ? 1.349 -5.125 0.359 1.00 98.12 78 CYS A C 1
ATOM 640 O O . CYS A 1 78 ? 2.329 -5.675 0.861 1.00 98.12 78 CYS A O 1
ATOM 642 N N . TYR A 1 79 ? 1.328 -4.718 -0.910 1.00 98.19 79 TYR A N 1
ATOM 643 C CA . TYR A 1 79 ? 2.372 -4.988 -1.902 1.00 98.19 79 TYR A CA 1
ATOM 644 C C . TYR A 1 79 ? 2.922 -3.675 -2.453 1.00 98.19 79 TYR A C 1
ATOM 646 O O . TYR A 1 79 ? 2.174 -2.923 -3.070 1.00 98.19 79 TYR A O 1
ATOM 654 N N . TRP A 1 80 ? 4.216 -3.404 -2.293 1.00 98.06 80 TRP A N 1
ATOM 655 C CA . TRP A 1 80 ? 4.869 -2.228 -2.870 1.00 98.06 80 TRP A CA 1
ATOM 656 C C . TRP A 1 80 ? 5.481 -2.578 -4.219 1.00 98.06 80 TRP A C 1
ATOM 658 O O . TRP A 1 80 ? 6.363 -3.434 -4.306 1.00 98.06 80 TRP A O 1
ATOM 668 N N . ILE A 1 81 ? 5.001 -1.904 -5.264 1.00 97.62 81 ILE A N 1
ATOM 669 C CA . ILE A 1 81 ? 5.424 -2.135 -6.654 1.00 97.62 81 ILE A CA 1
ATOM 670 C C . ILE A 1 81 ? 6.180 -0.945 -7.254 1.00 97.62 81 ILE A C 1
ATOM 672 O O . ILE A 1 81 ? 6.671 -1.030 -8.375 1.00 97.62 81 ILE A O 1
ATOM 676 N N . ASP A 1 82 ? 6.290 0.173 -6.534 1.00 97.44 82 ASP A N 1
ATOM 677 C CA . ASP A 1 82 ? 7.108 1.296 -6.985 1.00 97.44 82 ASP A CA 1
ATOM 678 C C . ASP A 1 82 ? 8.591 0.975 -6.771 1.00 97.44 82 ASP A C 1
ATOM 680 O O . ASP A 1 82 ? 9.147 1.161 -5.687 1.00 97.44 82 ASP A O 1
ATOM 684 N N . THR A 1 83 ? 9.221 0.460 -7.826 1.00 97.25 83 THR A N 1
ATOM 685 C CA . THR A 1 83 ? 10.660 0.173 -7.876 1.00 97.25 83 THR A CA 1
ATOM 686 C C . THR A 1 83 ? 11.479 1.296 -8.503 1.00 97.25 83 THR A C 1
ATOM 688 O O . THR A 1 83 ? 12.609 1.075 -8.935 1.00 97.25 83 THR A O 1
ATOM 691 N N . GLY A 1 84 ? 10.921 2.509 -8.594 1.00 96.56 84 GLY A N 1
ATOM 692 C CA . GLY A 1 84 ? 11.649 3.682 -9.063 1.00 96.56 84 GLY A CA 1
ATOM 693 C C . GLY A 1 84 ? 12.017 3.624 -10.543 1.00 96.56 84 GLY A C 1
ATOM 694 O O . GLY A 1 84 ? 13.168 3.874 -10.892 1.00 96.56 84 GLY A O 1
ATOM 695 N N . ALA A 1 85 ? 11.054 3.345 -11.427 1.00 96.88 85 ALA A N 1
ATOM 696 C CA . ALA A 1 85 ? 11.283 3.298 -12.877 1.00 96.88 85 ALA A CA 1
ATOM 697 C C . ALA A 1 85 ? 11.981 4.564 -13.414 1.00 96.88 85 ALA A C 1
ATOM 699 O O . ALA A 1 85 ? 12.890 4.468 -14.233 1.00 96.88 85 ALA A O 1
ATOM 700 N N . VAL A 1 86 ? 11.618 5.743 -12.897 1.00 95.75 86 VAL A N 1
ATOM 701 C CA . VAL A 1 86 ? 12.243 7.027 -13.266 1.00 95.75 86 VAL A CA 1
ATOM 702 C C . VAL A 1 86 ? 13.664 7.199 -12.713 1.00 95.75 86 VAL A C 1
ATOM 704 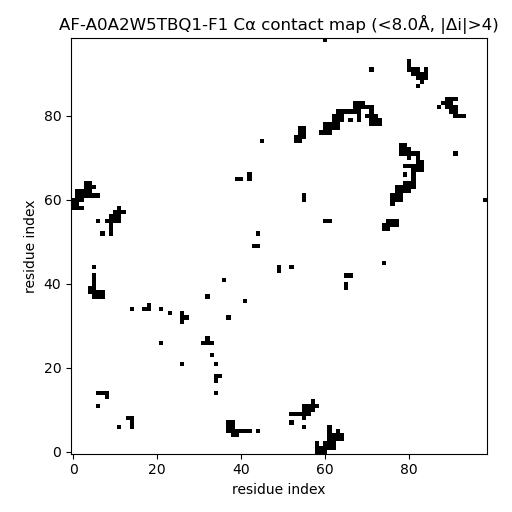O O . VAL A 1 86 ? 14.451 7.960 -13.265 1.00 95.75 86 VAL A O 1
ATOM 707 N N . HIS A 1 87 ? 14.004 6.499 -11.631 1.00 94.06 87 HIS A N 1
ATOM 708 C CA . HIS A 1 87 ? 15.306 6.599 -10.974 1.00 94.06 87 HIS A CA 1
ATOM 709 C C . HIS A 1 87 ? 16.310 5.581 -11.527 1.00 94.06 87 HIS A C 1
ATOM 711 O O . HIS A 1 87 ? 17.481 5.909 -11.696 1.00 94.06 87 HIS A O 1
ATOM 717 N N . TRP A 1 88 ? 15.850 4.360 -11.818 1.00 92.00 88 TRP A N 1
ATOM 718 C CA . TRP A 1 88 ? 16.717 3.205 -12.089 1.00 92.00 88 TRP A CA 1
ATOM 719 C C . TRP A 1 88 ? 16.376 2.459 -13.385 1.00 92.00 88 TRP A C 1
ATOM 721 O O . TRP A 1 88 ? 17.056 1.499 -13.730 1.00 92.00 88 TRP A O 1
ATOM 731 N N . GLY A 1 89 ? 15.315 2.853 -14.096 1.00 92.56 89 GLY A N 1
ATOM 732 C CA . GLY A 1 89 ? 14.848 2.159 -15.302 1.00 92.56 89 GLY A CA 1
ATOM 733 C C . GLY A 1 89 ? 14.096 0.849 -15.038 1.00 92.56 89 GLY A C 1
ATOM 734 O O . GLY A 1 89 ? 13.682 0.185 -15.985 1.00 92.56 89 GLY A O 1
ATOM 735 N N . THR A 1 90 ? 13.883 0.476 -13.773 1.00 92.19 90 THR A N 1
ATOM 736 C CA . THR A 1 90 ? 13.189 -0.763 -13.396 1.00 92.19 90 THR A CA 1
ATOM 737 C C . THR A 1 90 ? 11.698 -0.516 -13.194 1.00 92.19 90 THR A C 1
ATOM 739 O O . THR A 1 90 ? 11.282 0.072 -12.193 1.00 92.19 90 THR A O 1
ATOM 742 N N . MET A 1 91 ? 10.882 -1.007 -14.128 1.00 95.94 91 MET A N 1
ATOM 743 C CA . MET A 1 91 ? 9.423 -1.019 -14.011 1.00 95.94 91 MET A CA 1
ATOM 744 C C . MET A 1 91 ? 8.938 -2.381 -13.507 1.00 95.94 91 MET A C 1
ATOM 746 O O . MET A 1 91 ? 9.205 -3.406 -14.130 1.00 95.94 91 MET A O 1
ATOM 750 N N . THR A 1 92 ? 8.200 -2.381 -12.398 1.00 97.00 92 THR A N 1
ATOM 751 C CA . THR A 1 92 ? 7.582 -3.588 -11.837 1.00 97.00 92 THR A CA 1
ATOM 752 C C . THR A 1 92 ? 6.147 -3.727 -12.322 1.00 97.00 92 THR A C 1
ATOM 754 O O . THR A 1 92 ? 5.372 -2.773 -12.284 1.00 97.00 92 THR A O 1
ATOM 757 N N . ILE A 1 93 ? 5.787 -4.940 -12.741 1.00 96.38 93 ILE A N 1
ATOM 758 C CA . ILE A 1 93 ? 4.422 -5.330 -13.094 1.00 96.38 93 ILE A CA 1
ATOM 759 C C . ILE A 1 93 ? 4.032 -6.487 -12.176 1.00 96.38 93 ILE A C 1
ATOM 761 O O . ILE A 1 93 ? 4.755 -7.478 -12.092 1.00 96.38 93 ILE A O 1
ATOM 765 N N . LEU A 1 94 ? 2.902 -6.347 -11.485 1.00 95.31 94 LEU A N 1
ATOM 766 C CA . LEU A 1 94 ? 2.343 -7.381 -10.619 1.00 95.31 94 LEU A CA 1
ATOM 767 C C . LEU A 1 94 ? 1.143 -8.029 -11.310 1.00 95.31 94 LEU A C 1
ATOM 769 O O . LEU A 1 94 ? 0.154 -7.355 -11.596 1.00 95.31 94 LEU A O 1
ATOM 773 N N . ASP A 1 95 ? 1.233 -9.333 -11.562 1.00 95.38 95 ASP A N 1
ATOM 774 C CA . ASP A 1 95 ? 0.107 -10.133 -12.041 1.00 95.38 95 ASP A CA 1
ATOM 775 C C . ASP A 1 95 ? -0.794 -10.505 -10.859 1.00 95.38 95 ASP A C 1
ATOM 777 O O . ASP A 1 95 ? -0.419 -11.292 -9.988 1.00 95.38 95 ASP A O 1
ATOM 781 N N . LEU A 1 96 ? -1.990 -9.914 -10.830 1.00 91.38 96 LEU A N 1
ATOM 782 C CA . LEU A 1 96 ? -2.953 -10.100 -9.748 1.00 91.38 96 LEU A CA 1
ATOM 783 C C . LEU A 1 96 ? -3.569 -11.505 -9.718 1.00 91.38 96 LEU A C 1
ATOM 785 O O . LEU A 1 96 ? -4.186 -11.858 -8.722 1.00 91.38 96 LEU A O 1
ATOM 789 N N . SER A 1 97 ? -3.421 -12.310 -10.776 1.00 92.31 97 SER A N 1
ATOM 790 C CA . SER A 1 97 ? -3.883 -13.706 -10.774 1.00 92.31 97 SER A CA 1
ATOM 791 C C . SER A 1 97 ? -2.980 -14.644 -9.964 1.00 92.31 97 SER A C 1
ATOM 793 O O . SER A 1 97 ? -3.358 -15.784 -9.696 1.00 92.31 97 SER A O 1
ATOM 795 N N . LEU A 1 98 ? -1.793 -14.169 -9.575 1.00 89.00 98 LEU A N 1
ATOM 796 C CA . LEU A 1 98 ? -0.787 -14.932 -8.837 1.00 89.00 98 LEU A CA 1
ATOM 797 C C . LEU A 1 98 ? -0.772 -14.627 -7.331 1.00 89.00 98 LEU A C 1
ATOM 799 O O . LEU A 1 98 ? 0.109 -15.136 -6.631 1.00 89.00 98 LEU A O 1
ATOM 803 N N . ILE A 1 99 ? -1.687 -13.787 -6.834 1.00 85.81 99 ILE A N 1
ATOM 804 C CA . ILE A 1 99 ? -1.742 -13.361 -5.425 1.00 85.81 99 ILE A CA 1
ATOM 805 C C . ILE A 1 99 ? -3.100 -13.597 -4.779 1.00 85.81 99 ILE A C 1
ATOM 807 O O . ILE A 1 99 ? -4.119 -13.610 -5.501 1.00 85.81 99 ILE A O 1
#